Protein AF-A0A430C190-F1 (afdb_monomer_lite)

Radius of gyration: 14.57 Å; chains: 1; bounding box: 38×31×40 Å

Structure (mmCIF, N/CA/C/O backbone):
data_AF-A0A430C190-F1
#
_entry.id   AF-A0A430C190-F1
#
loop_
_atom_site.group_PDB
_atom_site.id
_atom_site.type_symbol
_atom_site.label_atom_id
_atom_site.label_alt_id
_atom_site.label_comp_id
_atom_site.label_asym_id
_atom_site.label_entity_id
_atom_site.label_seq_id
_atom_site.pdbx_PDB_ins_code
_atom_site.Cartn_x
_atom_site.Cartn_y
_atom_site.Cartn_z
_atom_site.occupancy
_atom_site.B_iso_or_equiv
_atom_site.auth_seq_id
_atom_site.auth_comp_id
_atom_site.auth_asym_id
_atom_site.auth_atom_id
_atom_site.pdbx_PDB_model_num
ATOM 1 N N . MET A 1 1 ? 10.502 3.085 -31.655 1.00 48.50 1 MET A N 1
ATOM 2 C CA . MET A 1 1 ? 9.847 3.475 -30.389 1.00 48.50 1 MET A CA 1
ATOM 3 C C . MET A 1 1 ? 10.425 2.589 -29.298 1.00 48.50 1 MET A C 1
ATOM 5 O O . MET A 1 1 ? 10.050 1.429 -29.220 1.00 48.50 1 MET A O 1
ATOM 9 N N . THR A 1 2 ? 11.424 3.061 -28.554 1.00 59.12 2 THR A N 1
ATOM 10 C CA . THR A 1 2 ? 11.987 2.301 -27.428 1.00 59.12 2 THR A CA 1
ATOM 11 C C . THR A 1 2 ? 11.023 2.433 -26.259 1.00 59.12 2 THR A C 1
ATOM 13 O O . THR A 1 2 ? 10.957 3.489 -25.632 1.00 59.12 2 THR A O 1
ATOM 16 N N . VAL A 1 3 ? 10.222 1.401 -26.009 1.00 69.19 3 VAL A N 1
ATOM 17 C CA . VAL A 1 3 ? 9.447 1.326 -24.770 1.00 69.19 3 VAL A CA 1
ATOM 18 C C . VAL A 1 3 ? 10.477 1.094 -23.672 1.00 69.19 3 VAL A C 1
ATOM 20 O O . VAL A 1 3 ? 11.156 0.071 -23.676 1.00 69.19 3 VAL A O 1
ATOM 23 N N . ALA A 1 4 ? 10.707 2.097 -22.828 1.00 80.81 4 ALA A N 1
ATOM 24 C CA . ALA A 1 4 ? 11.565 1.920 -21.670 1.00 80.81 4 ALA A CA 1
AT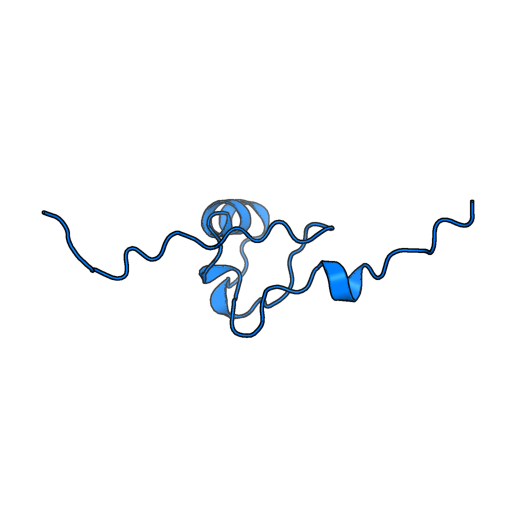OM 25 C C . ALA A 1 4 ? 10.915 0.877 -20.753 1.00 80.81 4 ALA A C 1
ATOM 27 O O . ALA A 1 4 ? 9.707 0.942 -20.520 1.00 80.81 4 ALA A O 1
ATOM 28 N N . GLU A 1 5 ? 11.707 -0.072 -20.254 1.00 83.56 5 GLU A N 1
ATOM 29 C CA . GLU A 1 5 ? 11.234 -1.039 -19.266 1.00 83.56 5 GLU A CA 1
ATOM 30 C C . GLU A 1 5 ? 10.696 -0.280 -18.038 1.00 83.56 5 GLU A C 1
ATOM 32 O O . GLU A 1 5 ? 11.411 0.565 -17.483 1.00 83.56 5 GLU A O 1
ATOM 37 N N . PRO A 1 6 ? 9.444 -0.530 -17.620 1.00 86.25 6 PRO A N 1
ATOM 38 C CA . PRO A 1 6 ? 8.850 0.182 -16.500 1.00 86.25 6 PRO A CA 1
ATOM 39 C C . PRO A 1 6 ? 9.528 -0.185 -15.179 1.00 86.25 6 PRO A C 1
ATOM 41 O O . PRO A 1 6 ? 10.024 -1.297 -14.972 1.00 86.25 6 PRO A O 1
ATOM 44 N N . ASN A 1 7 ? 9.527 0.756 -14.236 1.00 90.94 7 ASN A N 1
ATOM 45 C CA . ASN A 1 7 ? 10.094 0.516 -12.915 1.00 90.94 7 ASN A CA 1
ATOM 46 C C . ASN A 1 7 ? 9.042 -0.155 -12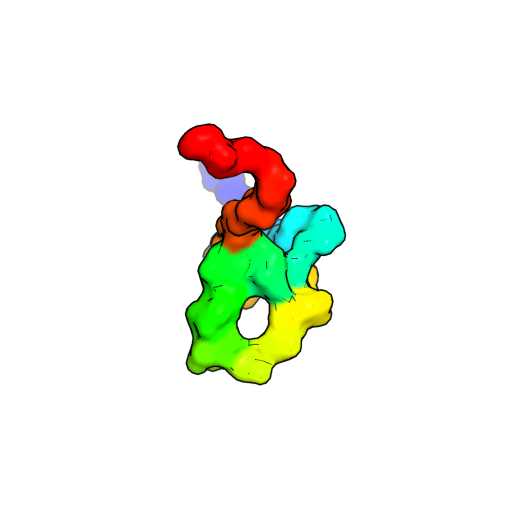.029 1.00 90.94 7 ASN A C 1
ATOM 48 O O . ASN A 1 7 ? 8.389 0.483 -11.200 1.00 90.94 7 ASN A O 1
ATOM 52 N N . TYR A 1 8 ? 8.913 -1.473 -12.179 1.00 90.38 8 TYR A N 1
ATOM 53 C CA . TYR A 1 8 ? 7.930 -2.287 -11.460 1.00 90.38 8 TYR A CA 1
ATOM 54 C C . TYR A 1 8 ? 7.973 -2.116 -9.937 1.00 90.38 8 TYR A C 1
ATOM 56 O O . TYR A 1 8 ? 6.955 -2.276 -9.266 1.00 90.38 8 TYR A O 1
ATOM 64 N N . ALA A 1 9 ? 9.150 -1.855 -9.362 1.00 90.38 9 ALA A N 1
ATOM 65 C CA . ALA A 1 9 ? 9.297 -1.666 -7.921 1.00 90.38 9 ALA A CA 1
ATOM 66 C C . ALA A 1 9 ? 8.750 -0.306 -7.471 1.00 90.38 9 ALA A C 1
ATOM 68 O O . ALA A 1 9 ? 8.069 -0.231 -6.450 1.00 90.38 9 ALA A O 1
ATOM 69 N N . ALA A 1 10 ? 9.019 0.757 -8.230 1.00 91.75 10 ALA A N 1
ATOM 70 C CA . ALA A 1 10 ? 8.501 2.088 -7.931 1.00 91.75 10 ALA A CA 1
ATOM 71 C C . ALA A 1 10 ? 6.987 2.169 -8.159 1.00 91.75 10 ALA A C 1
ATOM 73 O O . ALA A 1 10 ? 6.264 2.678 -7.309 1.00 91.75 10 ALA A O 1
ATOM 74 N N . GLU A 1 11 ? 6.499 1.605 -9.259 1.00 94.00 11 GLU A N 1
ATOM 75 C CA . GLU A 1 11 ? 5.091 1.691 -9.668 1.00 94.00 11 GLU A CA 1
ATOM 76 C C . GLU A 1 11 ? 4.141 0.833 -8.820 1.00 94.00 11 GLU A C 1
ATOM 78 O O . GLU A 1 11 ? 2.925 1.004 -8.881 1.00 94.00 11 GLU A O 1
ATOM 83 N N . ARG A 1 12 ? 4.680 -0.087 -8.010 1.00 95.12 12 ARG A N 1
ATOM 84 C CA . ARG A 1 12 ? 3.921 -0.843 -7.001 1.00 95.12 12 ARG A CA 1
ATOM 85 C C . ARG A 1 12 ? 3.844 -0.149 -5.645 1.00 95.12 12 ARG A C 1
ATOM 87 O O . ARG A 1 12 ? 3.062 -0.591 -4.804 1.00 95.12 12 ARG A O 1
ATOM 94 N N . LYS A 1 13 ? 4.636 0.896 -5.384 1.00 95.00 13 LYS A N 1
ATOM 95 C CA . LYS A 1 13 ? 4.595 1.580 -4.083 1.00 95.00 13 LYS A CA 1
ATOM 96 C C . LYS A 1 13 ? 3.236 2.235 -3.864 1.00 95.00 13 LYS A C 1
ATOM 98 O O . LYS A 1 13 ? 2.638 2.798 -4.781 1.00 95.00 13 LYS A O 1
ATOM 103 N N . LEU A 1 14 ? 2.750 2.145 -2.633 1.00 93.56 14 LEU A N 1
ATOM 104 C CA . LEU A 1 14 ? 1.612 2.937 -2.191 1.00 93.56 14 LEU A CA 1
ATOM 105 C C . LEU A 1 14 ? 2.050 4.397 -1.979 1.00 93.56 14 LEU A C 1
ATOM 107 O O . LEU A 1 14 ? 3.252 4.666 -1.858 1.00 93.56 14 LEU A O 1
ATOM 111 N N . PRO A 1 15 ? 1.101 5.348 -1.925 1.00 93.62 15 PRO A N 1
ATOM 112 C CA . PRO A 1 15 ? 1.405 6.718 -1.532 1.00 93.62 15 PRO A CA 1
ATOM 113 C C . PRO A 1 15 ? 2.152 6.773 -0.195 1.00 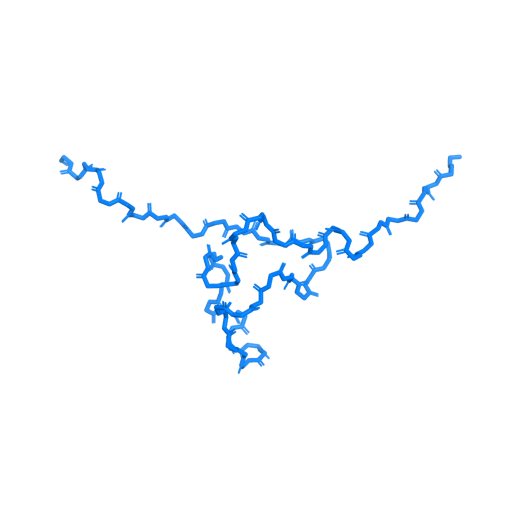93.62 15 PRO A C 1
ATOM 115 O O . PRO A 1 15 ? 1.958 5.926 0.677 1.00 93.62 15 PRO A O 1
ATOM 118 N N . ALA A 1 16 ? 3.014 7.774 -0.025 1.00 92.56 16 ALA A N 1
ATOM 119 C CA . ALA A 1 16 ? 3.788 7.926 1.202 1.00 92.56 16 ALA A CA 1
ATOM 120 C C . ALA A 1 16 ? 2.860 8.005 2.428 1.00 92.56 16 ALA A C 1
ATOM 122 O O . ALA A 1 16 ? 1.910 8.783 2.445 1.00 92.56 16 ALA A O 1
ATOM 123 N N . GLY A 1 17 ? 3.140 7.183 3.441 1.00 90.81 17 GLY A N 1
ATOM 124 C CA . GLY A 1 17 ? 2.326 7.087 4.656 1.00 90.81 17 GLY A CA 1
ATOM 125 C C . GLY A 1 17 ? 1.052 6.247 4.520 1.00 90.81 17 GLY A C 1
ATOM 126 O O . GLY A 1 17 ? 0.420 5.982 5.536 1.00 90.81 17 GLY A O 1
ATOM 127 N N . ALA A 1 18 ? 0.693 5.794 3.315 1.00 91.81 18 ALA A N 1
ATOM 128 C CA . ALA A 1 18 ? -0.440 4.903 3.105 1.00 91.81 18 ALA A CA 1
ATOM 129 C C . ALA A 1 18 ? -0.027 3.432 3.202 1.00 91.81 18 ALA A C 1
ATOM 131 O O . ALA A 1 18 ? 1.068 3.023 2.800 1.00 91.81 18 ALA A O 1
ATOM 132 N N . THR A 1 19 ? -0.961 2.624 3.682 1.00 93.62 19 THR A N 1
ATOM 133 C CA . THR A 1 19 ? -0.833 1.172 3.768 1.00 93.62 19 THR A CA 1
ATOM 134 C C . THR A 1 19 ? -1.986 0.486 3.042 1.00 93.62 19 THR A C 1
ATOM 136 O O . THR A 1 19 ? -2.989 1.109 2.677 1.00 93.62 19 THR A O 1
ATOM 139 N N . CYS A 1 20 ? -1.899 -0.832 2.858 1.00 92.00 20 CYS A N 1
ATOM 140 C CA . CYS A 1 20 ? -3.026 -1.624 2.354 1.00 92.00 20 CYS A CA 1
ATOM 141 C C . CYS A 1 20 ? -4.282 -1.519 3.247 1.00 92.00 20 CYS A C 1
ATOM 143 O O . CYS A 1 20 ? -5.381 -1.852 2.791 1.00 92.00 20 CYS A O 1
ATOM 145 N N . ALA A 1 21 ? -4.157 -1.055 4.499 1.00 89.75 21 ALA A N 1
ATOM 146 C CA . ALA A 1 21 ? -5.298 -0.800 5.377 1.00 89.75 21 ALA A CA 1
ATOM 147 C C . ALA A 1 21 ? -6.137 0.399 4.904 1.00 89.75 21 ALA A C 1
ATOM 149 O O . ALA A 1 21 ? -7.360 0.362 5.037 1.00 89.75 21 ALA A O 1
ATOM 150 N N . ASP A 1 22 ? -5.491 1.383 4.274 1.00 92.69 22 ASP A N 1
ATOM 151 C CA . ASP A 1 22 ? -6.096 2.621 3.771 1.00 92.69 22 ASP A CA 1
ATOM 152 C C . ASP A 1 22 ? -6.685 2.464 2.360 1.00 92.69 22 ASP A C 1
ATOM 154 O O . ASP A 1 22 ? -7.217 3.412 1.790 1.00 92.69 22 ASP A O 1
ATOM 158 N N . CYS A 1 23 ? -6.577 1.274 1.762 1.00 92.69 23 CYS A N 1
ATOM 159 C CA . CYS A 1 23 ? -7.056 0.987 0.414 1.00 92.69 23 CYS A CA 1
ATOM 160 C C . CYS A 1 23 ? -8.487 0.424 0.434 1.00 92.69 23 CYS A C 1
ATOM 162 O O . CYS A 1 23 ? -8.783 -0.520 1.175 1.00 92.69 23 CYS A O 1
ATOM 164 N N . ARG A 1 24 ? -9.361 0.903 -0.462 1.00 93.12 24 ARG A N 1
ATOM 165 C CA . ARG A 1 24 ? -10.727 0.390 -0.681 1.00 93.12 24 ARG A CA 1
ATOM 166 C C . ARG A 1 24 ? -10.748 -1.116 -0.944 1.00 93.12 24 ARG A C 1
ATOM 168 O O . ARG A 1 24 ? -11.686 -1.812 -0.562 1.00 93.12 24 ARG A O 1
ATOM 175 N N . HIS A 1 25 ? -9.699 -1.632 -1.580 1.00 91.44 25 HIS A N 1
ATOM 176 C CA . HIS A 1 25 ? -9.558 -3.047 -1.916 1.00 91.44 25 HIS A CA 1
ATOM 177 C C . HIS A 1 25 ? -9.016 -3.907 -0.766 1.00 91.44 25 HIS A C 1
ATOM 179 O O . HIS A 1 25 ? -9.001 -5.128 -0.903 1.00 91.44 25 HIS A O 1
ATOM 185 N N . GLY A 1 26 ? -8.612 -3.314 0.365 1.00 88.75 26 GLY A N 1
ATOM 186 C CA . GLY A 1 26 ? -7.922 -4.015 1.450 1.00 88.75 26 GLY A CA 1
ATOM 187 C C . GLY A 1 26 ? -8.635 -5.292 1.904 1.00 88.75 26 GLY A C 1
ATOM 188 O O . GLY A 1 26 ? -8.031 -6.355 1.903 1.00 88.75 26 GLY A O 1
ATOM 189 N N . LYS A 1 27 ? -9.949 -5.237 2.162 1.00 86.81 27 LYS A N 1
ATOM 190 C CA . LYS A 1 27 ? -10.727 -6.426 2.575 1.00 86.81 27 LYS A CA 1
ATOM 191 C C . LYS A 1 27 ? -10.741 -7.551 1.535 1.00 86.81 27 LYS A C 1
ATOM 193 O O . LYS A 1 27 ? -10.832 -8.720 1.889 1.00 86.81 27 LYS A O 1
ATOM 198 N N . ARG A 1 28 ? -10.682 -7.210 0.244 1.00 88.56 28 ARG A N 1
ATOM 199 C CA . ARG A 1 28 ? -10.590 -8.210 -0.826 1.00 88.56 28 ARG A CA 1
ATOM 200 C C . ARG A 1 28 ? -9.199 -8.834 -0.848 1.00 88.56 28 ARG A C 1
ATOM 202 O O . ARG A 1 28 ? -9.093 -10.043 -1.008 1.00 88.56 28 ARG A O 1
ATOM 209 N N . CYS A 1 29 ? -8.158 -8.023 -0.671 1.00 89.12 29 CYS A N 1
ATOM 210 C CA . CYS A 1 29 ? -6.786 -8.507 -0.562 1.00 89.12 29 CYS A CA 1
ATOM 211 C C . CYS A 1 29 ? -6.604 -9.424 0.660 1.00 89.12 29 CYS A C 1
ATOM 213 O O . CYS A 1 29 ? -5.919 -10.433 0.534 1.00 89.12 29 CYS A O 1
ATOM 215 N N . ASP A 1 30 ? -7.279 -9.156 1.785 1.00 85.75 30 ASP A N 1
ATOM 216 C CA . ASP A 1 30 ? -7.271 -10.036 2.968 1.00 85.75 30 ASP A CA 1
ATOM 217 C C . ASP A 1 30 ? -7.741 -11.449 2.628 1.00 85.75 30 ASP A C 1
ATOM 219 O O . ASP A 1 30 ? -7.085 -12.423 2.980 1.00 85.75 30 ASP A O 1
ATOM 223 N N . GLY A 1 31 ? -8.852 -11.564 1.899 1.00 85.50 31 GLY A N 1
ATOM 224 C CA . GLY A 1 31 ? -9.386 -12.863 1.491 1.00 85.50 31 GLY A CA 1
ATOM 225 C C . GLY A 1 31 ? -8.509 -13.613 0.484 1.00 85.50 31 GLY A C 1
ATOM 226 O O . GLY A 1 31 ? -8.654 -14.823 0.350 1.00 85.50 31 GLY A O 1
ATOM 227 N N . LEU A 1 32 ? -7.615 -12.915 -0.226 1.00 85.88 32 LEU A N 1
ATOM 228 C CA . LEU A 1 32 ? -6.715 -13.514 -1.216 1.00 85.88 32 LEU A CA 1
ATOM 229 C C . LEU A 1 32 ? -5.356 -13.898 -0.621 1.00 85.88 32 LEU A C 1
ATOM 231 O O . LEU A 1 32 ? -4.834 -14.961 -0.942 1.00 85.88 32 LEU A O 1
ATOM 235 N N . PHE A 1 33 ? -4.782 -13.034 0.218 1.00 82.62 33 PHE A N 1
ATOM 236 C CA . PHE A 1 33 ? -3.395 -13.146 0.681 1.00 82.62 33 PHE A CA 1
ATOM 237 C C . PHE A 1 33 ? -3.268 -13.398 2.188 1.00 82.62 33 PHE A C 1
ATOM 239 O O . PHE A 1 33 ? -2.200 -13.792 2.646 1.00 82.62 33 PHE A O 1
ATOM 246 N N . GLY A 1 34 ? -4.329 -13.171 2.972 1.00 73.31 34 GLY A N 1
ATOM 247 C CA . GLY A 1 34 ? -4.342 -13.434 4.415 1.00 73.31 34 GLY A CA 1
ATOM 248 C C . GLY A 1 34 ? -3.347 -12.600 5.231 1.00 73.31 34 GLY A C 1
ATOM 249 O O . GLY A 1 34 ? -2.940 -13.022 6.310 1.00 73.31 34 GLY A O 1
ATOM 250 N N . ALA A 1 35 ? -2.917 -11.444 4.718 1.00 71.44 35 ALA A N 1
ATOM 251 C CA . ALA A 1 35 ? -1.790 -10.692 5.261 1.00 71.44 35 ALA A CA 1
ATOM 252 C C . ALA A 1 35 ? -2.205 -9.491 6.145 1.00 71.44 35 ALA A C 1
ATOM 254 O O . ALA A 1 35 ? -3.284 -8.918 6.007 1.00 71.44 35 ALA A O 1
ATOM 255 N N . ILE A 1 36 ? -1.312 -9.075 7.051 1.00 76.81 36 ILE A N 1
ATOM 256 C CA . ILE A 1 36 ? -1.485 -7.940 7.978 1.00 76.81 36 ILE A CA 1
ATOM 257 C C . ILE A 1 36 ? -1.431 -6.584 7.229 1.00 76.81 36 ILE A C 1
ATOM 259 O O . ILE A 1 36 ? -0.364 -6.023 6.987 1.00 76.81 36 ILE A O 1
ATOM 263 N N . ARG A 1 37 ? -2.590 -6.028 6.850 1.00 80.12 37 ARG A N 1
ATOM 264 C CA . ARG A 1 37 ? -2.700 -4.856 5.946 1.00 80.12 37 ARG A CA 1
ATOM 265 C C . ARG A 1 37 ? -1.974 -3.579 6.358 1.00 80.12 37 ARG A C 1
ATOM 267 O O . ARG A 1 37 ? -1.573 -2.816 5.484 1.00 80.12 37 ARG A O 1
ATOM 274 N N . ASN A 1 38 ? -1.845 -3.322 7.653 1.00 81.12 38 ASN A N 1
ATOM 275 C CA . ASN A 1 38 ? -1.249 -2.090 8.177 1.00 81.12 38 ASN A CA 1
ATOM 276 C C . ASN A 1 38 ? 0.287 -2.063 8.071 1.00 81.12 38 ASN A C 1
ATOM 278 O O . ASN A 1 38 ? 0.885 -1.035 8.367 1.00 81.12 38 ASN A O 1
ATOM 282 N N . ALA A 1 39 ? 0.929 -3.156 7.647 1.00 83.31 39 ALA A N 1
ATOM 283 C CA . ALA A 1 39 ? 2.380 -3.221 7.475 1.00 83.31 39 ALA A CA 1
ATOM 284 C C . ALA A 1 39 ? 2.835 -3.077 6.010 1.00 83.31 39 ALA A C 1
ATOM 286 O O . ALA A 1 39 ? 4.017 -2.854 5.752 1.00 83.31 39 ALA A O 1
ATOM 287 N N . PHE A 1 40 ? 1.922 -3.202 5.040 1.00 89.19 40 PHE A N 1
ATOM 288 C CA . PHE A 1 40 ? 2.282 -3.227 3.622 1.00 89.19 40 PHE A CA 1
ATOM 289 C C . PHE A 1 40 ? 2.186 -1.847 2.986 1.00 89.19 40 PHE A C 1
ATOM 291 O O . PHE A 1 40 ? 1.109 -1.260 2.909 1.00 89.19 40 PHE A O 1
ATOM 298 N N . THR A 1 41 ? 3.321 -1.374 2.475 1.00 93.81 41 THR A N 1
ATOM 299 C CA . THR A 1 41 ? 3.488 -0.106 1.743 1.00 93.81 41 THR A CA 1
ATOM 300 C C . THR A 1 41 ? 3.691 -0.323 0.238 1.00 93.81 41 THR A C 1
ATOM 302 O O . THR A 1 41 ? 4.023 0.600 -0.508 1.00 93.81 41 THR A O 1
ATOM 305 N N . SER A 1 42 ? 3.470 -1.550 -0.231 1.00 92.69 42 SER A N 1
ATOM 306 C CA . SER A 1 42 ? 3.571 -1.957 -1.631 1.00 92.69 42 SER A CA 1
ATOM 307 C C . SER A 1 42 ? 2.365 -2.798 -2.033 1.00 92.69 42 SER A C 1
ATOM 309 O O . SER A 1 42 ? 1.922 -3.650 -1.267 1.00 92.69 42 SER A O 1
ATOM 311 N N . CYS A 1 43 ? 1.860 -2.580 -3.243 1.00 92.38 43 CYS A N 1
ATOM 312 C CA . CYS A 1 43 ? 0.793 -3.369 -3.839 1.00 92.38 43 CYS A CA 1
ATOM 313 C C . CYS A 1 43 ? 1.359 -4.628 -4.513 1.00 92.38 43 CYS A C 1
ATOM 315 O O . CYS A 1 43 ? 2.338 -4.547 -5.256 1.00 92.38 43 CYS A O 1
ATOM 317 N N . ASP A 1 44 ? 0.701 -5.772 -4.323 1.00 90.88 44 ASP A N 1
ATOM 318 C CA . ASP A 1 44 ? 1.016 -7.010 -5.053 1.00 90.88 44 ASP A CA 1
ATOM 319 C C . ASP A 1 44 ? 0.678 -6.928 -6.548 1.00 90.88 44 ASP A C 1
ATOM 321 O O . ASP A 1 44 ? 1.249 -7.648 -7.366 1.00 90.88 44 ASP A O 1
ATOM 325 N N . PHE A 1 45 ? -0.229 -6.025 -6.928 1.00 89.50 45 PHE A N 1
ATOM 326 C CA . PHE A 1 45 ? -0.598 -5.795 -8.320 1.00 89.50 45 PHE A CA 1
ATOM 327 C C . PHE A 1 45 ? 0.270 -4.692 -8.934 1.00 89.50 45 PHE A C 1
ATOM 329 O O . PHE A 1 45 ? 0.435 -3.627 -8.339 1.00 89.50 45 PHE A O 1
ATOM 336 N N . TRP A 1 46 ? 0.786 -4.936 -10.145 1.00 91.44 46 TRP A N 1
ATOM 337 C CA . TRP A 1 46 ? 1.429 -3.917 -10.976 1.00 91.44 46 TRP A CA 1
ATOM 338 C C . TRP A 1 46 ? 0.535 -3.532 -12.174 1.00 91.44 46 TRP A C 1
ATOM 340 O O . TRP A 1 46 ? -0.001 -4.433 -12.831 1.00 91.44 46 TRP A O 1
ATOM 350 N N . PRO A 1 47 ? 0.374 -2.226 -12.470 1.00 91.81 47 PRO A N 1
ATOM 351 C CA . PRO A 1 47 ? 0.742 -1.091 -11.613 1.00 91.81 47 PRO A CA 1
ATOM 352 C C . PRO A 1 47 ? -0.101 -1.062 -10.326 1.00 91.81 47 PRO A C 1
ATOM 354 O O . PRO A 1 47 ? -1.134 -1.737 -10.244 1.00 91.81 47 PRO A O 1
ATOM 357 N N . SER A 1 48 ? 0.346 -0.301 -9.318 1.00 93.88 48 SER A N 1
ATOM 358 C CA . SER A 1 48 ? -0.365 -0.169 -8.039 1.00 93.88 48 SER A CA 1
ATOM 359 C C . SER A 1 48 ? -1.841 0.169 -8.262 1.00 93.88 48 SER A C 1
ATOM 361 O O . SER A 1 48 ? -2.178 1.148 -8.924 1.00 93.88 48 SER A O 1
ATOM 363 N N . ARG A 1 49 ? -2.734 -0.647 -7.689 1.00 93.12 49 ARG A N 1
ATOM 364 C CA . ARG A 1 49 ? -4.199 -0.462 -7.746 1.00 93.12 49 ARG A CA 1
ATOM 365 C C . ARG A 1 49 ? -4.747 0.208 -6.489 1.00 93.12 49 ARG A C 1
ATOM 367 O O . ARG A 1 49 ? -5.876 -0.068 -6.070 1.00 93.12 49 ARG A O 1
ATOM 374 N N . TYR A 1 50 ? -3.909 1.006 -5.833 1.00 94.25 50 TYR A N 1
ATOM 375 C CA . TYR A 1 50 ? -4.306 1.738 -4.645 1.00 94.25 50 TYR A CA 1
ATOM 376 C C . TYR A 1 50 ? -5.464 2.678 -4.977 1.00 94.25 50 TYR A C 1
ATOM 378 O O . TYR A 1 50 ? -5.354 3.530 -5.852 1.00 94.25 50 TYR A O 1
ATOM 386 N N . ASP A 1 51 ? -6.563 2.504 -4.256 1.00 93.69 51 ASP A N 1
ATOM 387 C CA . ASP A 1 51 ? -7.711 3.401 -4.270 1.00 93.69 51 ASP A CA 1
ATOM 388 C C . ASP A 1 51 ? -7.941 3.768 -2.808 1.00 93.69 51 ASP A C 1
ATOM 390 O O . ASP A 1 51 ? -8.213 2.853 -2.023 1.00 93.69 51 ASP A O 1
ATOM 394 N N . PRO A 1 52 ? -7.751 5.030 -2.392 1.00 92.88 52 PRO A N 1
ATOM 395 C CA . PRO A 1 52 ? -7.939 5.399 -1.000 1.00 92.88 52 PRO A CA 1
ATOM 396 C C . PRO A 1 52 ? -9.378 5.070 -0.610 1.00 92.88 52 PRO A C 1
ATOM 398 O O . PRO A 1 52 ? -10.330 5.510 -1.258 1.00 92.88 52 PRO A O 1
ATOM 401 N N . ALA A 1 53 ? -9.551 4.267 0.440 1.00 86.81 53 ALA A N 1
ATOM 402 C CA . ALA A 1 53 ? -10.861 4.123 1.043 1.00 86.81 53 ALA A CA 1
ATOM 403 C C . ALA A 1 53 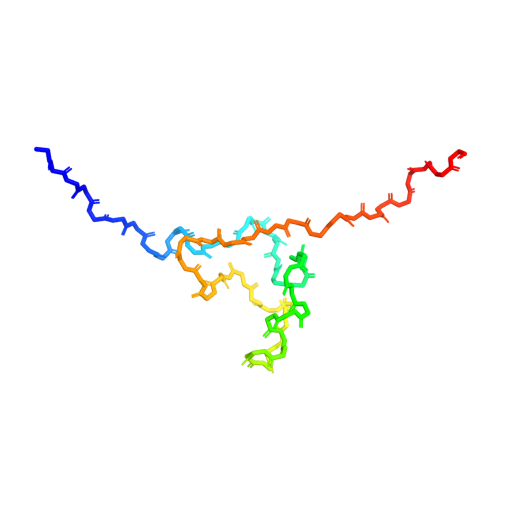? -11.296 5.532 1.439 1.00 86.81 53 ALA A C 1
ATOM 405 O O . ALA A 1 53 ? -10.538 6.231 2.112 1.00 86.81 53 ALA A O 1
ATOM 406 N N . SER A 1 54 ? -12.474 5.967 0.986 1.00 71.06 54 SER A N 1
ATOM 407 C CA . SER A 1 54 ? -13.031 7.243 1.412 1.00 71.06 54 SER A CA 1
ATOM 408 C C . SER A 1 54 ? -13.012 7.247 2.933 1.00 71.06 54 SER A C 1
ATOM 410 O O . SER A 1 54 ? -13.787 6.527 3.571 1.00 71.06 54 SER A O 1
ATOM 412 N N . LEU A 1 55 ? -12.098 8.020 3.515 1.00 53.91 55 LEU A N 1
ATOM 413 C CA . LEU A 1 55 ? -12.227 8.403 4.897 1.00 53.91 55 LEU A CA 1
ATOM 414 C C . LEU A 1 55 ? -13.547 9.160 4.911 1.00 53.91 55 LEU A C 1
ATOM 416 O O . LEU A 1 55 ? -13.616 10.305 4.475 1.00 53.91 55 LEU A O 1
ATOM 420 N N . SER A 1 56 ? -14.596 8.546 5.444 1.00 46.16 56 SER A N 1
ATOM 421 C CA . SER A 1 56 ? -15.559 9.311 6.218 1.00 46.16 56 SER A CA 1
ATOM 422 C C . SER A 1 56 ? -14.791 9.868 7.424 1.00 46.16 56 SER A C 1
ATOM 424 O O . SER A 1 56 ? -15.005 9.449 8.556 1.00 46.16 56 SER A O 1
ATOM 426 N N . HIS A 1 57 ? -13.830 1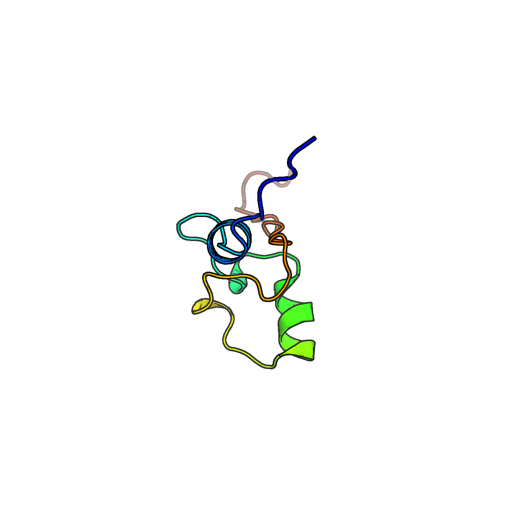0.764 7.178 1.00 44.22 57 HIS A N 1
ATOM 427 C CA . HIS A 1 57 ? -13.455 11.775 8.142 1.00 44.22 57 HIS A CA 1
ATOM 428 C C . HIS A 1 57 ? -14.763 12.520 8.344 1.00 44.22 57 HIS A C 1
ATOM 430 O O . HIS A 1 57 ? -15.301 13.077 7.389 1.00 44.22 57 HIS A O 1
ATOM 436 N N . GLY A 1 58 ? -15.362 12.356 9.520 1.00 48.31 58 GLY A N 1
ATOM 437 C CA . GLY A 1 58 ? -16.657 12.928 9.838 1.00 48.31 58 GLY A CA 1
ATOM 438 C C . GLY A 1 58 ? -16.624 14.443 9.695 1.00 48.31 58 GLY A C 1
ATOM 439 O O . GLY A 1 58 ? -16.341 15.137 10.658 1.00 48.31 58 GLY A O 1
ATOM 440 N N . GLU A 1 59 ? -16.949 14.930 8.506 1.00 45.25 59 GLU A N 1
ATOM 441 C CA . GLU A 1 59 ? -17.260 16.319 8.223 1.00 45.25 59 GLU A CA 1
ATOM 442 C C . GLU A 1 59 ? -18.590 16.319 7.464 1.00 45.25 59 GLU A C 1
ATOM 444 O O . GLU A 1 59 ? -18.677 15.930 6.300 1.00 45.25 59 GLU A O 1
ATOM 449 N N . GLY A 1 60 ? -19.650 16.687 8.184 1.00 51.34 60 GLY A N 1
ATOM 450 C CA . GLY A 1 60 ? -20.913 17.135 7.603 1.00 51.34 60 GLY A CA 1
ATOM 451 C C . GLY A 1 60 ? -21.806 16.083 6.942 1.00 51.34 60 GLY A C 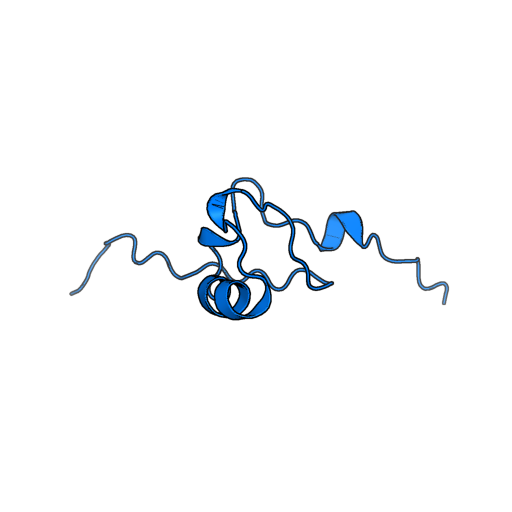1
ATOM 452 O O . GLY A 1 60 ? -21.988 16.086 5.728 1.00 51.34 60 GLY A O 1
ATOM 453 N N . ARG A 1 61 ? -22.515 15.286 7.751 1.00 47.47 61 ARG A N 1
ATOM 454 C CA . ARG A 1 61 ? -23.854 14.805 7.370 1.00 47.47 61 ARG A CA 1
ATOM 455 C C . ARG A 1 61 ? -24.829 15.955 7.656 1.00 47.47 61 ARG A C 1
ATOM 457 O O . ARG A 1 61 ? -25.091 16.232 8.825 1.00 47.47 61 ARG A O 1
ATOM 464 N N . LYS A 1 62 ? -25.284 16.658 6.617 1.00 43.62 62 LYS A N 1
ATOM 465 C CA . LYS A 1 62 ? -26.400 17.611 6.711 1.00 43.62 62 LYS A CA 1
ATOM 466 C C . LYS A 1 62 ? -27.720 16.908 6.422 1.00 43.62 62 LYS A C 1
ATOM 468 O O . LYS A 1 62 ? -27.685 15.925 5.649 1.00 43.62 62 LYS A O 1
#

Sequence (62 aa):
MTVAEPNYAAERKLPAGATCADCRHGKRCDGLFGAIRNAFTSCDFWPSRYDPASLSHGEGRK

pLDDT: mean 81.93, std 15.8, range [43.62, 95.12]

Foldseek 3Di:
DDPPDDPQFVQFFAPPPDWLVQAPCSVVVCVVPVDDTNPHRGHPDPRHPGDGDPPCPPDDPD

Secondary structure (DSSP, 8-state):
---PPP-HHHHTBPPTT--GGGBTTHHHHHHHH---GGG--B-SSSS----B----------